Protein AF-A0AAX6GD59-F1 (afdb_monomer_lite)

pLDDT: mean 87.31, std 16.19, range [35.91, 98.56]

Sequence (175 aa):
MISRHYGTLNFTFAEMRNFEQSEETKNAPEQLVQQVFSDAWREKIEVGYESALDRYDKKAYNQILRIARPNGVNREGVPKLRISTLTYLRLSDDLLETNNFNLFKIFVKKMHADLAYCPDPSKYFKPIIPLPLSKSDDMLMMTDETLAGTALIPYYVAKAMTPFPFDAETDMPVD

InterPro domains:
  IPR001371 Glycoside hydrolase, family 14B, plant [PR00842] (40-49)
  IPR001371 Glycoside hydrolase, family 14B, plant [PR00842] (54-63)
  IPR001371 Glycoside hydrolase, family 14B, plant [PR00842] (69-85)
  IPR001371 Glycoside hydrolase, family 14B, plant [PR00842] (87-101)
  IPR001371 Glycoside hydrolase, family 14B, plant [PR00842] (102-116)
  IPR001554 Glycoside hydrolase, family 14 [PF01373] (6-112)
  IPR001554 Glycoside hydrolase, family 14 [PTHR31352] (1-114)
  IPR017853 Glycoside hydrolase superfamily [SSF51445] (1-128)

Structure (mmCIF, N/CA/C/O backbone):
data_AF-A0AAX6GD59-F1
#
_entry.id   AF-A0AAX6GD59-F1
#
loop_
_atom_site.group_PDB
_atom_site.id
_atom_site.type_symbol
_atom_site.label_atom_id
_atom_site.label_alt_id
_atom_site.label_comp_id
_atom_site.label_asym_id
_atom_site.label_entity_id
_atom_site.label_seq_id
_atom_site.pdbx_PDB_ins_code
_atom_site.Cartn_x
_atom_site.Cartn_y
_atom_site.Cartn_z
_atom_site.occupancy
_atom_site.B_iso_or_equiv
_atom_site.auth_seq_id
_atom_site.auth_comp_id
_atom_site.auth_asym_id
_atom_site.auth_atom_id
_atom_site.pdbx_PDB_model_num
ATOM 1 N N . MET A 1 1 ? 21.392 1.589 -5.022 1.00 84.56 1 MET A N 1
ATOM 2 C CA . MET A 1 1 ? 21.519 0.772 -3.786 1.00 84.56 1 MET A CA 1
ATOM 3 C C . MET A 1 1 ? 20.569 -0.429 -3.788 1.00 84.56 1 MET A C 1
ATOM 5 O O . MET A 1 1 ? 21.068 -1.538 -3.859 1.00 84.56 1 MET A O 1
ATOM 9 N N . ILE A 1 2 ? 19.240 -0.259 -3.768 1.00 90.19 2 ILE A N 1
ATOM 10 C CA . ILE A 1 2 ? 18.283 -1.390 -3.683 1.00 90.19 2 ILE A CA 1
ATOM 11 C C . ILE A 1 2 ? 18.192 -2.188 -4.998 1.00 90.19 2 ILE A C 1
ATOM 13 O O . ILE A 1 2 ? 18.218 -3.418 -4.989 1.00 90.19 2 ILE A O 1
ATOM 17 N N . SER A 1 3 ? 18.150 -1.492 -6.140 1.00 88.62 3 SER A N 1
ATOM 18 C CA . SER A 1 3 ? 17.960 -2.085 -7.475 1.00 88.62 3 SER A CA 1
ATOM 19 C C . SER A 1 3 ? 19.011 -3.140 -7.846 1.00 88.62 3 SER A C 1
ATOM 21 O O . SER A 1 3 ? 18.669 -4.170 -8.426 1.00 88.62 3 SER A O 1
ATOM 23 N N . ARG A 1 4 ? 20.283 -2.942 -7.468 1.00 88.12 4 ARG A N 1
ATOM 24 C CA . ARG A 1 4 ? 21.372 -3.903 -7.747 1.00 88.12 4 ARG A CA 1
ATOM 25 C C . ARG A 1 4 ? 21.185 -5.251 -7.049 1.00 88.12 4 ARG A C 1
ATOM 27 O O . ARG A 1 4 ? 21.725 -6.253 -7.507 1.00 88.12 4 ARG A O 1
ATOM 34 N N . HIS A 1 5 ? 20.426 -5.262 -5.956 1.00 92.81 5 HIS A N 1
ATOM 35 C CA . HIS A 1 5 ? 20.123 -6.446 -5.160 1.00 92.81 5 HIS A CA 1
ATOM 36 C C . HIS A 1 5 ? 18.756 -7.050 -5.501 1.00 92.81 5 HIS A C 1
ATOM 38 O O . HIS A 1 5 ? 18.332 -7.980 -4.825 1.00 92.81 5 HIS A O 1
ATOM 44 N N . TYR A 1 6 ? 18.057 -6.527 -6.520 1.00 91.44 6 TYR A N 1
ATOM 45 C CA . TYR A 1 6 ? 16.685 -6.931 -6.860 1.00 91.44 6 TYR A CA 1
ATOM 46 C C . TYR A 1 6 ? 15.724 -6.805 -5.665 1.00 91.44 6 TYR A C 1
ATOM 48 O O . TYR A 1 6 ? 14.744 -7.539 -5.555 1.00 91.44 6 TYR A O 1
ATOM 56 N N . GLY A 1 7 ? 16.037 -5.884 -4.747 1.00 93.31 7 GLY A N 1
ATOM 57 C CA . GLY A 1 7 ? 15.260 -5.659 -3.540 1.00 93.31 7 GLY A CA 1
ATOM 58 C C . GLY A 1 7 ? 13.959 -4.913 -3.822 1.00 93.31 7 GLY A C 1
ATOM 59 O O . GLY A 1 7 ? 13.816 -4.224 -4.831 1.00 93.31 7 GLY A O 1
ATOM 60 N N . THR A 1 8 ? 13.028 -5.032 -2.881 1.00 94.94 8 THR A N 1
ATOM 61 C CA . THR A 1 8 ? 11.803 -4.226 -2.812 1.00 94.94 8 THR A CA 1
ATOM 62 C C . THR A 1 8 ? 12.003 -3.150 -1.751 1.00 94.94 8 THR A C 1
ATOM 64 O O . THR A 1 8 ? 12.531 -3.439 -0.676 1.00 94.94 8 THR A O 1
ATOM 67 N N . LEU A 1 9 ? 11.603 -1.914 -2.038 1.00 96.56 9 LEU A N 1
ATOM 68 C CA . LEU A 1 9 ? 11.565 -0.858 -1.032 1.00 96.56 9 LEU A CA 1
ATOM 69 C C . LEU A 1 9 ? 10.270 -1.001 -0.239 1.00 96.56 9 LEU A C 1
ATOM 71 O O . LEU A 1 9 ? 9.205 -0.733 -0.782 1.00 96.56 9 LEU A O 1
ATOM 75 N N . ASN A 1 10 ? 10.354 -1.402 1.025 1.00 96.00 10 ASN A N 1
ATOM 76 C CA . ASN A 1 10 ? 9.200 -1.398 1.916 1.00 96.00 10 ASN A CA 1
ATOM 77 C C . ASN A 1 10 ? 9.171 -0.091 2.714 1.00 96.00 10 ASN A C 1
ATOM 79 O O . ASN A 1 10 ? 10.168 0.258 3.349 1.00 96.00 10 ASN A O 1
ATOM 83 N N . PHE A 1 11 ? 8.064 0.641 2.651 1.00 95.25 11 PHE A N 1
ATOM 84 C CA . PHE A 1 11 ? 7.928 1.958 3.270 1.00 95.25 11 PHE A CA 1
ATOM 85 C C . PHE A 1 11 ? 6.715 2.006 4.198 1.00 95.25 11 PHE A C 1
ATOM 87 O O . PHE A 1 11 ? 5.739 1.296 3.986 1.00 95.25 11 PHE A O 1
ATOM 94 N N . THR A 1 12 ? 6.752 2.862 5.214 1.00 89.44 12 THR A N 1
ATOM 95 C CA . THR A 1 12 ? 5.659 3.016 6.187 1.00 89.44 12 THR A CA 1
ATOM 96 C C . THR A 1 12 ? 5.140 4.460 6.220 1.00 89.44 12 THR A C 1
ATOM 98 O O . THR A 1 12 ? 5.705 5.310 5.537 1.00 89.44 12 THR A O 1
ATOM 101 N N . PHE A 1 13 ? 4.061 4.741 6.962 1.00 79.94 13 PHE A N 1
ATOM 102 C CA . PHE A 1 13 ? 3.380 6.052 7.117 1.00 79.94 13 PHE A CA 1
ATOM 103 C C . PHE A 1 13 ? 2.381 6.478 6.030 1.00 79.94 13 PHE A C 1
ATOM 105 O O . PHE A 1 13 ? 1.853 7.590 6.081 1.00 79.94 13 PHE A O 1
ATOM 112 N N . ALA A 1 14 ? 2.091 5.636 5.041 1.00 69.06 14 ALA A N 1
ATOM 113 C CA . ALA A 1 14 ? 1.293 6.061 3.893 1.00 69.06 14 ALA A CA 1
ATOM 114 C C . ALA A 1 14 ? -0.205 6.289 4.183 1.00 69.06 14 ALA A C 1
ATOM 116 O O . ALA A 1 14 ? -0.874 6.981 3.425 1.00 69.06 14 ALA A O 1
ATOM 117 N N . GLU A 1 15 ? -0.751 5.791 5.289 1.00 78.38 15 GLU A N 1
ATOM 118 C CA . GLU A 1 15 ? -2.147 6.042 5.666 1.00 78.38 15 GLU A CA 1
ATOM 119 C C . GLU A 1 15 ? -2.380 7.443 6.249 1.00 78.38 15 GLU A C 1
ATOM 121 O O . GLU A 1 15 ? -3.528 7.878 6.341 1.00 78.38 15 GLU A O 1
ATOM 126 N N . MET A 1 16 ? -1.312 8.149 6.637 1.00 84.06 16 MET A N 1
ATOM 127 C CA . MET A 1 16 ? -1.393 9.478 7.239 1.00 84.06 16 MET A CA 1
ATOM 128 C C . MET A 1 16 ? -1.780 10.537 6.206 1.00 84.06 16 MET A C 1
ATOM 130 O O . MET A 1 16 ? -1.312 10.527 5.063 1.00 84.06 16 MET A O 1
ATOM 134 N N . ARG A 1 17 ? -2.595 11.506 6.627 1.00 87.00 17 ARG A N 1
ATOM 135 C CA . ARG A 1 17 ? -2.916 12.687 5.816 1.00 87.00 17 ARG A CA 1
ATOM 136 C C . ARG A 1 17 ? -2.344 13.950 6.428 1.00 87.00 17 ARG A C 1
ATOM 138 O O . ARG A 1 17 ? -2.270 14.078 7.648 1.00 87.00 17 ARG A O 1
ATOM 145 N N . ASN A 1 18 ? -1.994 14.915 5.581 1.00 88.69 18 ASN A N 1
ATOM 146 C CA . ASN A 1 18 ? -1.395 16.167 6.039 1.00 88.69 18 ASN A CA 1
ATOM 147 C C . ASN A 1 18 ? -2.307 16.918 7.016 1.00 88.69 18 ASN A C 1
ATOM 149 O O . ASN A 1 18 ? -1.836 17.432 8.022 1.00 88.69 18 ASN A O 1
ATOM 153 N N . PHE A 1 19 ? -3.620 16.932 6.758 1.00 87.19 19 PHE A N 1
ATOM 154 C CA . PHE A 1 19 ? -4.583 17.632 7.615 1.00 87.19 19 PHE A CA 1
ATOM 155 C C . PHE A 1 19 ? -4.782 16.975 8.992 1.00 87.19 19 PHE A C 1
ATOM 157 O O . PHE A 1 19 ? -5.383 17.585 9.870 1.00 87.19 19 PHE A O 1
ATOM 164 N N . GLU A 1 20 ? -4.327 15.731 9.184 1.00 87.12 20 GLU A N 1
ATOM 165 C CA . GLU A 1 20 ? -4.355 15.057 10.489 1.00 87.12 20 GLU A CA 1
ATOM 166 C C . GLU A 1 20 ? -3.165 15.484 11.371 1.00 87.12 20 GLU A C 1
ATOM 168 O O . GLU A 1 20 ? -3.112 15.126 12.546 1.00 87.12 20 GLU A O 1
ATOM 173 N N . GLN A 1 21 ? -2.205 16.237 10.821 1.00 87.06 21 GLN A N 1
ATOM 174 C CA . GLN A 1 21 ? -0.988 16.668 11.506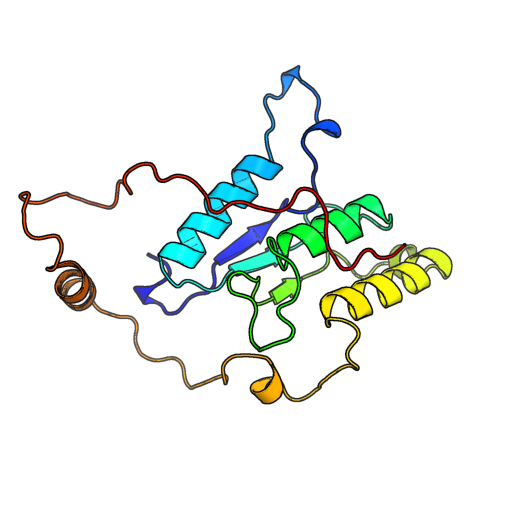 1.00 87.06 21 GLN A CA 1
ATOM 175 C C . GLN A 1 21 ? -1.106 18.118 11.990 1.00 87.06 21 GLN A C 1
ATOM 177 O O . GLN A 1 21 ? -1.705 18.963 11.328 1.00 87.06 21 GLN A O 1
ATOM 182 N N . SER A 1 22 ? -0.484 18.431 13.130 1.00 88.75 22 SER A N 1
ATOM 183 C CA . SER A 1 22 ? -0.391 19.818 13.610 1.00 88.75 22 SER A CA 1
ATOM 184 C C . SER A 1 22 ? 0.507 20.657 12.691 1.00 88.75 22 SER A C 1
ATOM 186 O O . SER A 1 22 ? 1.622 20.241 12.369 1.00 88.75 22 SER A O 1
ATOM 188 N N . GLU A 1 23 ? 0.074 21.868 12.326 1.00 85.69 23 GLU A N 1
ATOM 189 C CA . GLU A 1 23 ? 0.830 22.796 11.463 1.00 85.69 23 GLU A CA 1
ATOM 190 C C . GLU A 1 23 ? 2.225 23.157 12.011 1.00 85.69 23 GLU A C 1
ATOM 192 O O . GLU A 1 23 ? 3.147 23.480 11.249 1.00 85.69 23 GLU A O 1
ATOM 197 N N . GLU A 1 24 ? 2.399 23.083 13.332 1.00 91.94 24 GLU A N 1
ATOM 198 C CA . GLU A 1 24 ? 3.660 23.363 14.025 1.00 91.94 24 GLU A CA 1
ATOM 199 C C . GLU A 1 24 ? 4.729 22.303 13.737 1.00 91.94 24 GLU A C 1
ATOM 201 O O . GLU A 1 24 ? 5.920 22.606 13.738 1.00 91.94 24 GLU A O 1
ATOM 206 N N . THR A 1 25 ? 4.312 21.070 13.432 1.00 88.75 25 THR A N 1
ATOM 207 C CA . THR A 1 25 ? 5.223 19.932 13.226 1.00 88.75 25 THR A CA 1
ATOM 208 C C . THR A 1 25 ? 5.909 19.940 11.863 1.00 88.75 25 THR A C 1
ATOM 210 O O . THR A 1 25 ? 6.882 19.218 11.670 1.00 88.75 25 THR A O 1
ATOM 213 N N . LYS A 1 26 ? 5.420 20.752 10.911 1.00 90.38 26 LYS A N 1
ATOM 214 C CA . LYS A 1 26 ? 5.879 20.760 9.507 1.00 90.38 26 LYS A CA 1
ATOM 215 C C . LYS A 1 26 ? 5.846 19.368 8.853 1.00 90.38 26 LYS A C 1
ATOM 217 O O . LYS A 1 26 ? 6.622 19.092 7.940 1.00 90.38 26 LYS A O 1
ATOM 222 N N . ASN A 1 27 ? 4.918 18.515 9.290 1.00 89.94 27 ASN A N 1
ATOM 223 C CA . ASN A 1 27 ? 4.721 17.181 8.738 1.00 89.94 27 ASN A CA 1
ATOM 224 C C . ASN A 1 27 ? 3.988 17.239 7.390 1.00 89.94 27 ASN A C 1
ATOM 226 O O . ASN A 1 27 ? 2.918 17.834 7.273 1.00 89.94 27 ASN A O 1
ATOM 230 N N . ALA A 1 28 ? 4.557 16.567 6.391 1.00 92.00 28 ALA A N 1
ATOM 231 C CA . ALA A 1 28 ? 4.008 16.450 5.040 1.00 92.00 28 ALA A CA 1
ATOM 232 C C . ALA A 1 28 ? 4.045 14.980 4.558 1.00 92.00 28 ALA A C 1
ATOM 234 O O . ALA A 1 28 ? 4.738 14.670 3.580 1.00 92.00 28 ALA A O 1
ATOM 235 N N . PRO A 1 29 ? 3.384 14.039 5.270 1.00 91.31 29 PRO A N 1
ATOM 236 C CA . PRO A 1 29 ? 3.442 12.610 4.953 1.00 91.31 29 PRO A CA 1
ATOM 237 C C . PRO A 1 29 ? 3.021 12.294 3.514 1.00 91.31 29 PRO A C 1
ATOM 239 O O . PRO A 1 29 ? 3.640 11.446 2.875 1.00 91.31 29 PRO A O 1
ATOM 242 N N . GLU A 1 30 ? 2.025 12.993 2.963 1.00 92.56 30 GLU A N 1
ATOM 243 C CA . GLU A 1 30 ? 1.527 12.691 1.615 1.00 92.56 30 GLU A CA 1
ATOM 244 C C . GLU A 1 30 ? 2.568 13.015 0.536 1.00 92.56 30 GLU A C 1
ATOM 246 O O . GLU A 1 30 ? 2.769 12.229 -0.388 1.00 92.56 30 GLU A O 1
ATOM 251 N N . GLN A 1 31 ? 3.280 14.136 0.678 1.00 93.94 31 GLN A N 1
ATOM 252 C CA . GLN A 1 31 ? 4.358 14.539 -0.226 1.00 93.94 31 GLN A CA 1
ATOM 253 C C . GLN A 1 31 ? 5.574 13.626 -0.070 1.00 93.94 31 GLN A C 1
ATOM 255 O O . GLN A 1 31 ? 6.196 13.268 -1.069 1.00 93.94 31 GLN A O 1
ATOM 260 N N . LEU A 1 32 ? 5.891 13.215 1.164 1.00 94.25 32 LEU A N 1
ATOM 261 C CA . LEU A 1 32 ? 6.983 12.281 1.427 1.00 94.25 32 LEU A CA 1
ATOM 262 C C . LEU A 1 32 ? 6.732 10.935 0.737 1.00 94.25 32 LEU A C 1
ATOM 264 O O . LEU A 1 32 ? 7.595 10.445 0.010 1.00 94.25 32 LEU A O 1
ATOM 268 N N . VAL A 1 33 ? 5.538 10.364 0.909 1.00 95.00 33 VAL A N 1
ATOM 269 C CA . VAL A 1 33 ? 5.135 9.114 0.247 1.00 95.00 33 VAL A CA 1
ATOM 270 C C . VAL A 1 33 ? 5.193 9.269 -1.269 1.00 95.00 33 VAL A C 1
ATOM 272 O O . VAL A 1 33 ? 5.785 8.431 -1.950 1.00 95.00 33 VAL A O 1
ATOM 275 N N . GLN A 1 34 ? 4.626 10.356 -1.801 1.00 95.50 34 GLN A N 1
ATOM 276 C CA . GLN A 1 34 ? 4.614 10.618 -3.237 1.00 95.50 34 GLN A CA 1
ATOM 277 C C . GLN A 1 34 ? 6.035 10.671 -3.809 1.00 95.50 34 GLN A C 1
ATOM 279 O O . GLN A 1 34 ? 6.296 10.076 -4.856 1.00 95.50 34 GLN A O 1
ATOM 284 N N . GLN A 1 35 ? 6.962 11.342 -3.123 1.00 95.25 35 GLN A N 1
ATOM 285 C CA . GLN A 1 35 ? 8.358 11.435 -3.535 1.00 95.25 35 GLN A CA 1
ATOM 286 C C . GLN A 1 35 ? 9.048 10.066 -3.500 1.00 95.25 35 GLN A C 1
ATOM 288 O O . GLN A 1 35 ? 9.566 9.619 -4.523 1.00 95.25 35 GLN A O 1
ATOM 293 N N . VAL A 1 36 ? 8.997 9.372 -2.358 1.00 94.75 36 VAL A N 1
ATOM 294 C CA . VAL A 1 36 ? 9.674 8.080 -2.164 1.00 94.75 36 VAL A CA 1
ATOM 295 C C . VAL A 1 36 ? 9.197 7.043 -3.182 1.00 94.75 36 VAL A C 1
ATOM 297 O O . VAL A 1 36 ? 10.010 6.352 -3.796 1.00 94.75 36 VAL A O 1
ATOM 300 N N . PHE A 1 37 ? 7.884 6.954 -3.406 1.00 96.06 37 PHE A N 1
ATOM 301 C CA . PHE A 1 37 ? 7.311 5.973 -4.329 1.00 96.06 37 PHE A CA 1
ATOM 302 C C . PHE A 1 37 ? 7.671 6.316 -5.772 1.00 96.06 37 PHE A C 1
ATOM 304 O O . PHE A 1 37 ? 8.020 5.432 -6.556 1.00 96.06 37 PHE A O 1
ATOM 311 N N . SER A 1 38 ? 7.646 7.606 -6.116 1.00 95.62 38 SER A N 1
ATOM 312 C CA . SER A 1 38 ? 8.012 8.060 -7.454 1.00 95.62 38 SER A CA 1
ATOM 313 C C . SER A 1 38 ? 9.463 7.763 -7.793 1.00 95.62 38 SER A C 1
ATOM 315 O O . SER A 1 38 ? 9.745 7.312 -8.903 1.00 95.62 38 SER A O 1
ATOM 317 N N . ASP A 1 39 ? 10.372 7.981 -6.847 1.00 93.38 39 ASP A N 1
ATOM 318 C CA . ASP A 1 39 ? 11.791 7.709 -7.043 1.00 93.38 39 ASP A CA 1
ATOM 319 C C . ASP A 1 39 ? 12.046 6.201 -7.162 1.00 93.38 39 ASP A C 1
ATOM 321 O O . ASP A 1 39 ? 12.726 5.768 -8.091 1.00 93.38 39 ASP A O 1
ATOM 325 N N . ALA A 1 40 ? 11.414 5.381 -6.316 1.00 94.06 40 ALA A N 1
ATOM 326 C CA . ALA A 1 40 ? 11.518 3.926 -6.408 1.00 94.06 40 ALA A CA 1
ATOM 327 C C . ALA A 1 40 ? 11.008 3.379 -7.753 1.00 94.06 40 ALA A C 1
ATOM 329 O O . ALA A 1 40 ? 11.715 2.619 -8.418 1.00 94.06 40 ALA A O 1
ATOM 330 N N . TRP A 1 41 ? 9.822 3.801 -8.206 1.00 94.69 41 TRP A N 1
ATOM 331 C CA . TRP A 1 41 ? 9.283 3.369 -9.499 1.00 94.69 41 TRP A CA 1
ATOM 332 C C . TRP A 1 41 ? 10.133 3.845 -10.679 1.00 94.69 41 TRP A C 1
ATOM 334 O O . TRP A 1 41 ? 10.281 3.112 -11.659 1.00 94.69 41 TRP A O 1
ATOM 344 N N . ARG A 1 42 ? 10.731 5.040 -10.592 1.00 91.94 42 ARG A N 1
ATOM 345 C CA . ARG A 1 42 ? 11.646 5.556 -11.621 1.00 91.94 42 ARG A CA 1
ATOM 346 C C . ARG A 1 42 ? 12.913 4.709 -11.732 1.00 91.94 42 ARG A C 1
ATOM 348 O O . ARG A 1 42 ? 13.336 4.394 -12.840 1.00 91.94 42 ARG A O 1
ATOM 355 N N . GLU A 1 43 ? 13.428 4.255 -10.596 1.00 89.62 43 GLU A N 1
ATOM 356 C CA . GLU A 1 43 ? 14.543 3.308 -10.485 1.00 89.62 43 GLU A CA 1
ATOM 357 C C . GLU A 1 43 ? 14.142 1.846 -10.765 1.00 89.62 43 GLU A C 1
ATOM 359 O O . GLU A 1 43 ? 14.952 0.927 -10.614 1.00 89.62 43 GLU A O 1
ATOM 364 N N . LYS A 1 44 ? 12.891 1.604 -11.187 1.00 90.50 44 LYS A N 1
ATOM 365 C CA . LYS A 1 44 ? 12.326 0.271 -11.466 1.00 90.50 44 LYS A CA 1
ATOM 366 C C . LYS A 1 44 ? 12.402 -0.677 -10.262 1.00 90.50 44 LYS A C 1
ATOM 368 O O . LYS A 1 44 ? 12.524 -1.892 -10.431 1.00 90.50 44 LYS A O 1
ATOM 373 N N . ILE A 1 45 ? 12.332 -0.122 -9.055 1.00 93.56 45 ILE A N 1
ATOM 374 C CA . ILE A 1 45 ? 12.260 -0.854 -7.793 1.00 93.56 45 ILE A CA 1
ATOM 375 C C . ILE A 1 45 ? 10.784 -1.064 -7.444 1.00 93.56 45 ILE A C 1
ATOM 377 O O . ILE A 1 45 ? 9.970 -0.145 -7.536 1.00 93.56 45 ILE A O 1
ATOM 381 N N . GLU A 1 46 ? 10.437 -2.286 -7.045 1.00 94.75 46 GLU A N 1
ATOM 382 C CA . GLU A 1 46 ? 9.111 -2.574 -6.500 1.00 94.75 46 GLU A CA 1
ATOM 383 C C . GLU A 1 46 ? 8.941 -1.875 -5.149 1.00 94.75 46 GLU A C 1
ATOM 385 O O . GLU A 1 46 ? 9.870 -1.829 -4.338 1.00 94.75 46 GLU A O 1
ATOM 390 N N . VAL A 1 47 ? 7.741 -1.360 -4.894 1.00 96.00 47 VAL A N 1
ATOM 391 C CA . VAL A 1 47 ? 7.403 -0.694 -3.633 1.00 96.00 47 VAL A CA 1
ATOM 392 C C . VAL A 1 47 ? 6.461 -1.589 -2.842 1.00 96.00 47 VAL A C 1
ATOM 394 O O . VAL A 1 47 ? 5.419 -1.993 -3.355 1.00 96.00 47 VAL A O 1
ATOM 397 N N . GLY A 1 48 ? 6.839 -1.927 -1.618 1.00 95.38 48 GLY A N 1
ATOM 398 C CA . GLY A 1 48 ? 5.959 -2.466 -0.590 1.00 95.38 48 GLY A CA 1
ATOM 399 C C . GLY A 1 48 ? 5.544 -1.356 0.370 1.00 95.38 48 GLY A C 1
ATOM 400 O O . GLY A 1 48 ? 6.239 -0.344 0.499 1.00 95.38 48 GLY A O 1
ATOM 401 N N . TYR A 1 49 ? 4.405 -1.533 1.024 1.00 94.06 49 TYR A N 1
ATOM 402 C CA . TYR A 1 49 ? 3.903 -0.575 1.999 1.00 94.06 49 TYR A CA 1
ATOM 403 C C . TYR A 1 49 ? 3.419 -1.269 3.275 1.00 94.06 49 TYR A C 1
ATOM 405 O O . TYR A 1 49 ? 2.780 -2.316 3.203 1.00 94.06 49 TYR A O 1
ATOM 413 N N . GLU A 1 50 ? 3.671 -0.659 4.432 1.00 92.62 50 GLU A N 1
ATOM 414 C CA . GLU A 1 50 ? 3.127 -1.076 5.727 1.00 92.62 50 GLU A CA 1
ATOM 415 C C . GLU A 1 50 ? 2.416 0.076 6.437 1.00 92.62 50 GLU A C 1
ATOM 417 O O . GLU A 1 50 ? 2.974 1.173 6.538 1.00 92.62 50 GLU A O 1
ATOM 422 N N . SER A 1 51 ? 1.220 -0.158 6.988 1.00 88.62 51 SER A N 1
ATOM 423 C CA . SER A 1 51 ? 0.559 0.868 7.807 1.00 88.62 51 SER A CA 1
ATOM 424 C C . SER A 1 51 ? 1.341 1.153 9.093 1.00 88.62 51 SER A C 1
ATOM 426 O O . SER A 1 51 ? 1.883 0.235 9.707 1.00 88.62 51 SER A O 1
ATOM 428 N N . ALA A 1 52 ? 1.434 2.427 9.487 1.00 84.81 52 ALA A N 1
ATOM 429 C CA . ALA A 1 52 ? 2.183 2.850 10.675 1.00 84.81 52 ALA A CA 1
ATOM 430 C C . ALA A 1 52 ? 1.328 2.861 11.951 1.00 84.81 52 ALA A C 1
ATOM 432 O O . ALA A 1 52 ? 1.860 2.654 13.042 1.00 84.81 52 ALA A O 1
ATOM 433 N N . LEU A 1 53 ? 0.022 3.102 11.825 1.00 86.12 53 LEU A N 1
ATOM 434 C CA . LEU A 1 53 ? -0.932 3.160 12.933 1.00 86.12 53 LEU A CA 1
ATOM 435 C C . LEU A 1 53 ? -2.084 2.166 12.746 1.00 86.12 53 LEU A C 1
ATOM 437 O O . LEU A 1 53 ? -2.538 1.922 11.626 1.00 86.12 53 LEU A O 1
ATOM 441 N N . ASP A 1 54 ? -2.609 1.659 13.864 1.00 88.81 54 ASP A N 1
ATOM 442 C CA . ASP A 1 54 ? -3.838 0.864 13.886 1.00 88.81 54 ASP A CA 1
ATOM 443 C C . ASP A 1 54 ? -5.037 1.766 13.533 1.00 88.81 54 ASP A C 1
ATOM 445 O O . ASP A 1 54 ? -5.429 2.648 14.303 1.00 88.81 54 ASP A O 1
ATOM 449 N N . ARG A 1 55 ? -5.605 1.586 12.334 1.00 93.25 55 ARG A N 1
ATOM 450 C CA . ARG A 1 55 ? -6.681 2.435 11.792 1.00 93.25 55 ARG A CA 1
ATOM 451 C C . ARG A 1 55 ? -7.791 1.598 11.165 1.00 93.25 55 ARG A C 1
ATOM 453 O O . ARG A 1 55 ? -7.589 0.977 10.130 1.00 93.25 55 ARG A O 1
ATOM 460 N N . TYR A 1 56 ? -8.990 1.659 11.739 1.00 95.62 56 TYR A N 1
ATOM 461 C CA . TYR A 1 56 ? -10.144 0.854 11.306 1.00 95.62 56 TYR A CA 1
ATOM 462 C C . TYR A 1 56 ? -11.232 1.674 10.594 1.00 95.62 56 TYR A C 1
ATOM 464 O O . TYR A 1 56 ? -12.384 1.257 10.511 1.00 95.62 56 TYR A O 1
ATOM 472 N N . ASP A 1 57 ? -10.895 2.869 10.105 1.00 95.25 57 ASP A N 1
ATOM 473 C CA . ASP A 1 57 ? -11.847 3.813 9.520 1.00 95.25 57 ASP A CA 1
ATOM 474 C C . ASP A 1 57 ? -11.735 3.931 7.990 1.00 95.25 57 ASP A C 1
ATOM 476 O O . ASP A 1 57 ? -10.677 3.732 7.387 1.00 95.25 57 ASP A O 1
ATOM 480 N N . LYS A 1 58 ? -12.844 4.327 7.347 1.00 96.56 58 LYS A N 1
ATOM 481 C CA . LYS A 1 58 ? -12.930 4.484 5.884 1.00 96.56 58 LYS A CA 1
ATOM 482 C C . LYS A 1 58 ? -11.874 5.440 5.321 1.00 96.56 58 LYS A C 1
ATOM 484 O O . LYS A 1 58 ? -11.367 5.210 4.226 1.00 96.56 58 LYS A O 1
ATOM 489 N N . LYS A 1 59 ? -11.521 6.511 6.046 1.00 94.50 59 LYS A N 1
ATOM 490 C CA . LYS A 1 59 ? -10.588 7.531 5.538 1.00 94.50 59 LYS A CA 1
ATOM 491 C C . LYS A 1 59 ? -9.176 6.973 5.411 1.00 94.50 59 LYS A C 1
ATOM 493 O O . LYS A 1 59 ? -8.525 7.265 4.404 1.00 94.50 59 LYS A O 1
ATOM 498 N N . ALA A 1 60 ? -8.735 6.177 6.386 1.00 93.81 60 ALA A N 1
ATOM 499 C CA . ALA A 1 60 ? -7.459 5.472 6.333 1.00 93.81 60 ALA A CA 1
ATOM 500 C C . ALA A 1 60 ? -7.441 4.448 5.190 1.00 93.81 60 ALA A C 1
ATOM 502 O O . ALA A 1 60 ? -6.553 4.498 4.341 1.00 93.81 60 ALA A O 1
ATOM 503 N N . TYR A 1 61 ? -8.466 3.596 5.082 1.00 96.88 61 TYR A N 1
ATOM 504 C CA . TYR A 1 61 ? -8.550 2.617 3.992 1.00 96.88 61 TYR A CA 1
ATOM 505 C C . TYR A 1 61 ? -8.552 3.267 2.604 1.00 96.88 61 TYR A C 1
ATOM 507 O O . TYR A 1 61 ? -7.791 2.847 1.733 1.00 96.88 61 TYR A O 1
ATOM 515 N N . ASN A 1 62 ? -9.330 4.334 2.403 1.00 97.19 62 ASN A N 1
ATOM 516 C CA . ASN A 1 62 ? -9.364 5.064 1.134 1.00 97.19 62 ASN A CA 1
ATOM 517 C C . ASN A 1 62 ? -8.025 5.752 0.820 1.00 97.19 62 ASN A C 1
ATOM 519 O O . ASN A 1 62 ? -7.646 5.831 -0.347 1.00 97.19 62 ASN A O 1
ATOM 523 N N . GLN A 1 63 ? -7.277 6.205 1.835 1.00 95.25 63 GLN A N 1
ATOM 524 C CA . GLN A 1 63 ? -5.929 6.751 1.637 1.00 95.25 63 GLN A CA 1
ATOM 525 C C . GLN A 1 63 ? -4.944 5.662 1.198 1.00 95.25 63 GLN A C 1
ATOM 527 O O . GLN A 1 63 ? -4.198 5.860 0.240 1.00 95.25 63 GLN A O 1
ATOM 532 N N . ILE A 1 64 ? -4.984 4.494 1.845 1.00 95.94 64 ILE A N 1
ATOM 533 C CA . ILE A 1 64 ? -4.152 3.349 1.465 1.00 95.94 64 ILE A CA 1
ATOM 534 C C . ILE A 1 64 ? -4.468 2.916 0.031 1.00 95.94 64 ILE A C 1
ATOM 536 O O . ILE A 1 64 ? -3.553 2.714 -0.761 1.00 95.94 64 ILE A O 1
ATOM 540 N N . LEU A 1 65 ? -5.749 2.822 -0.337 1.00 97.31 65 LEU A N 1
ATOM 541 C CA . LEU A 1 65 ? -6.181 2.460 -1.691 1.00 97.31 65 LEU A CA 1
ATOM 542 C C . LEU A 1 65 ? -5.713 3.470 -2.743 1.00 97.31 65 LEU A C 1
ATOM 544 O O . LEU A 1 65 ? -5.252 3.065 -3.813 1.00 97.31 65 LEU A O 1
ATOM 548 N N . ARG A 1 66 ? -5.777 4.768 -2.416 1.00 96.56 66 ARG A N 1
ATOM 549 C CA . ARG A 1 66 ? -5.267 5.853 -3.262 1.00 96.56 66 ARG A CA 1
ATOM 550 C C . ARG A 1 66 ? -3.776 5.678 -3.513 1.00 96.56 66 ARG A C 1
ATOM 552 O O . ARG A 1 66 ? -3.339 5.739 -4.647 1.00 96.56 66 ARG A O 1
ATOM 559 N N . ILE A 1 67 ? -2.990 5.397 -2.481 1.00 95.12 67 ILE A N 1
ATOM 560 C CA . ILE A 1 67 ? -1.535 5.246 -2.616 1.00 95.12 67 ILE A CA 1
ATOM 561 C C . ILE A 1 67 ? -1.146 3.910 -3.261 1.00 95.12 67 ILE A 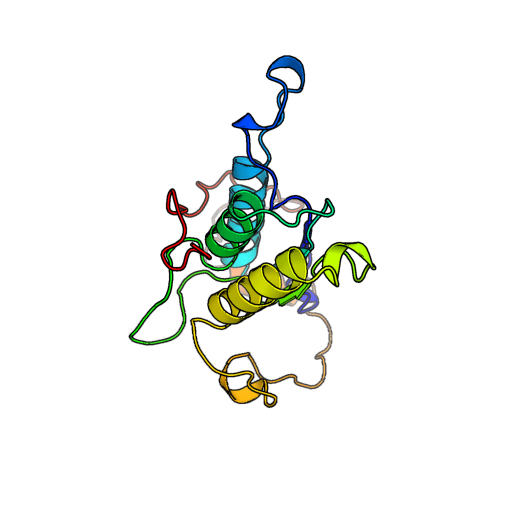C 1
ATOM 563 O O . ILE A 1 67 ? -0.170 3.842 -4.008 1.00 95.12 67 ILE A O 1
ATOM 567 N N . ALA A 1 68 ? -1.922 2.851 -3.026 1.00 96.06 68 ALA A N 1
ATOM 568 C CA . ALA A 1 68 ? -1.689 1.537 -3.612 1.00 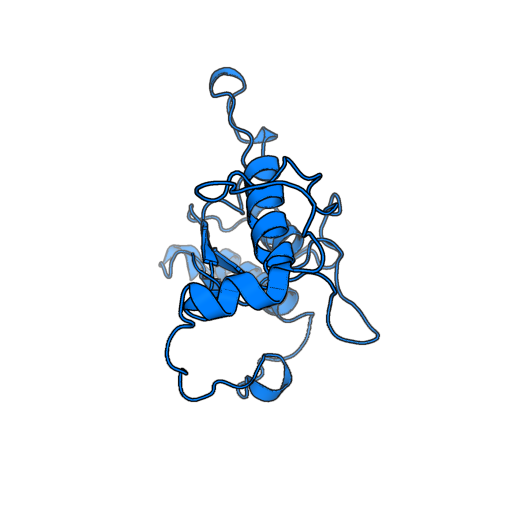96.06 68 ALA A CA 1
ATOM 569 C C . ALA A 1 68 ? -1.765 1.561 -5.143 1.00 96.06 68 ALA A C 1
ATOM 571 O O . ALA A 1 68 ? -1.041 0.812 -5.806 1.00 96.06 68 ALA A O 1
ATOM 572 N N . ARG A 1 69 ? -2.632 2.419 -5.694 1.00 97.00 69 ARG A N 1
ATOM 573 C CA . ARG A 1 69 ? -2.786 2.699 -7.126 1.00 97.00 69 ARG A CA 1
ATOM 574 C C . ARG A 1 69 ? -3.053 4.199 -7.313 1.00 97.00 69 ARG A C 1
ATOM 576 O O . ARG A 1 69 ? -4.215 4.594 -7.411 1.00 97.00 69 ARG A O 1
ATOM 583 N N . PRO A 1 70 ? -2.003 5.034 -7.395 1.00 97.06 70 PRO A N 1
ATOM 584 C CA . PRO A 1 70 ? -2.140 6.494 -7.396 1.00 97.06 70 PRO A CA 1
ATOM 585 C C . PRO A 1 70 ? -2.884 7.067 -8.597 1.00 97.06 70 PRO A C 1
ATOM 587 O O . PRO A 1 70 ? -3.272 8.225 -8.542 1.00 97.06 70 PRO A O 1
ATOM 590 N N . ASN A 1 71 ? -3.076 6.282 -9.661 1.00 97.44 71 ASN A N 1
ATOM 591 C CA . ASN A 1 71 ? -3.856 6.667 -10.840 1.00 97.44 71 ASN A CA 1
ATOM 592 C C . ASN A 1 71 ? -4.961 5.642 -11.156 1.00 97.44 71 ASN A C 1
ATOM 594 O O . ASN A 1 71 ? -5.280 5.400 -12.320 1.00 97.44 71 ASN A O 1
ATOM 598 N N . GLY A 1 72 ? -5.468 4.971 -10.117 1.00 96.94 72 GLY A N 1
ATOM 599 C CA . GLY A 1 72 ? -6.581 4.032 -10.207 1.00 96.94 72 GLY A CA 1
ATOM 600 C C . GLY A 1 72 ? -6.280 2.702 -10.903 1.00 96.94 72 GLY A C 1
ATOM 601 O O . GLY A 1 72 ? -5.130 2.311 -11.144 1.00 96.94 72 GLY A O 1
ATOM 602 N N . VAL A 1 73 ? -7.344 1.950 -11.179 1.00 96.25 73 VAL A N 1
ATOM 603 C CA . VAL A 1 73 ? -7.293 0.692 -11.922 1.00 96.25 73 VAL A CA 1
ATOM 604 C C . VAL A 1 73 ? -7.165 0.944 -13.418 1.00 96.25 73 VAL A C 1
ATOM 606 O O . VAL A 1 73 ? -7.810 1.817 -13.993 1.00 96.25 73 VAL A O 1
ATOM 609 N N . ASN A 1 74 ? -6.379 0.102 -14.081 1.00 94.44 74 ASN A N 1
ATOM 610 C CA . ASN A 1 74 ? -6.350 0.046 -15.533 1.00 94.44 74 ASN A CA 1
ATOM 611 C C . ASN A 1 74 ? -7.237 -1.117 -15.999 1.00 94.44 74 ASN A C 1
ATOM 613 O O . ASN A 1 74 ? -6.961 -2.270 -15.684 1.00 94.44 74 ASN A O 1
ATOM 617 N N . ARG A 1 75 ? -8.312 -0.828 -16.741 1.00 89.19 75 ARG A N 1
ATOM 618 C CA . ARG A 1 75 ? -9.233 -1.865 -17.250 1.00 89.19 75 ARG A CA 1
ATOM 619 C C . ARG A 1 75 ? -8.663 -2.648 -18.432 1.00 89.19 75 ARG A C 1
ATOM 621 O O . ARG A 1 75 ? -9.150 -3.732 -18.730 1.00 89.19 75 ARG A O 1
ATOM 628 N N . GLU A 1 76 ? -7.644 -2.107 -19.088 1.00 89.69 76 GLU A N 1
ATOM 629 C CA . GLU A 1 76 ? -7.022 -2.694 -20.277 1.00 89.69 76 GLU A CA 1
ATOM 630 C C . GLU A 1 76 ? -5.753 -3.492 -19.942 1.00 89.69 76 GLU A C 1
ATOM 632 O O . GLU A 1 76 ? -5.156 -4.111 -20.819 1.00 89.69 76 GLU A O 1
ATOM 637 N N . GLY A 1 77 ? -5.322 -3.504 -18.675 1.00 87.50 77 GLY A N 1
ATOM 638 C CA . GLY A 1 77 ? -4.135 -4.245 -18.265 1.00 87.50 77 GLY A CA 1
ATOM 639 C C . GLY A 1 77 ? -3.592 -3.835 -16.903 1.00 87.50 77 GLY A C 1
ATOM 640 O O . GLY A 1 77 ? -4.326 -3.493 -15.982 1.00 87.50 77 GLY A O 1
ATOM 641 N N . VAL A 1 78 ? -2.269 -3.892 -16.755 1.00 87.38 78 VAL A N 1
ATOM 642 C CA . VAL A 1 78 ? -1.614 -3.577 -15.481 1.00 87.38 78 VAL A CA 1
ATOM 643 C C . VAL A 1 78 ? -1.611 -2.054 -15.264 1.00 87.38 78 VAL A C 1
ATOM 645 O O . VAL A 1 78 ? -1.281 -1.313 -16.197 1.00 87.38 78 VAL A O 1
ATOM 648 N N . PRO A 1 79 ? -1.966 -1.553 -14.064 1.00 92.56 79 PRO A N 1
ATOM 649 C CA . PRO A 1 79 ? -1.806 -0.141 -13.726 1.00 92.56 79 PRO A CA 1
ATOM 650 C C . PRO A 1 79 ? -0.362 0.324 -13.925 1.00 92.56 79 PRO A C 1
ATOM 652 O O . PRO A 1 79 ? 0.576 -0.406 -13.602 1.00 92.56 79 PRO A O 1
ATOM 655 N N . LYS A 1 80 ? -0.183 1.551 -14.430 1.00 90.88 80 LYS A N 1
ATOM 656 C CA . LYS A 1 80 ? 1.148 2.124 -14.691 1.00 90.88 80 LYS A CA 1
ATOM 657 C C . LYS A 1 80 ? 1.983 2.237 -13.416 1.00 90.88 80 LYS A C 1
ATOM 659 O O . LYS A 1 80 ? 3.173 1.939 -13.439 1.00 90.88 80 LYS A O 1
ATOM 664 N N . LEU A 1 81 ? 1.351 2.676 -12.331 1.00 95.56 81 LEU A N 1
ATOM 665 C CA . LEU A 1 81 ? 1.944 2.815 -11.008 1.00 95.56 81 LEU A CA 1
ATOM 666 C C . LEU A 1 81 ? 1.094 2.020 -10.022 1.00 95.56 81 LEU A C 1
ATOM 668 O O . LEU A 1 81 ? -0.128 2.171 -9.985 1.00 95.56 81 LEU A O 1
ATOM 672 N N . ARG A 1 82 ? 1.743 1.157 -9.245 1.00 95.88 82 ARG A N 1
ATOM 673 C CA . ARG A 1 82 ? 1.114 0.412 -8.157 1.00 95.88 82 ARG A CA 1
ATOM 674 C C . ARG A 1 82 ? 2.154 -0.059 -7.158 1.00 95.88 82 ARG A C 1
ATOM 676 O O . ARG A 1 82 ? 3.309 -0.287 -7.523 1.00 95.88 82 ARG A O 1
ATOM 683 N N . ILE A 1 83 ? 1.722 -0.277 -5.925 1.00 95.69 83 ILE A N 1
ATOM 684 C CA . ILE A 1 83 ? 2.516 -1.055 -4.978 1.00 95.69 83 ILE A CA 1
ATOM 685 C C . ILE A 1 83 ? 2.493 -2.543 -5.358 1.00 95.69 83 ILE A C 1
ATOM 687 O O . ILE A 1 83 ? 1.578 -3.050 -6.022 1.00 95.69 83 ILE A O 1
ATOM 691 N N . SER A 1 84 ? 3.540 -3.240 -4.946 1.00 94.62 84 SER A N 1
ATOM 692 C CA . SER A 1 84 ? 3.703 -4.684 -5.087 1.00 94.62 84 SER A CA 1
ATOM 693 C C . SER A 1 84 ? 3.039 -5.443 -3.943 1.00 94.62 84 SER A C 1
ATOM 695 O O . SER A 1 84 ? 2.427 -6.485 -4.174 1.00 94.62 84 SER A O 1
ATOM 697 N N . THR A 1 85 ? 3.121 -4.898 -2.728 1.00 94.19 85 THR A N 1
ATOM 698 C CA . THR A 1 85 ? 2.633 -5.520 -1.498 1.00 94.19 85 THR A CA 1
ATOM 699 C C . THR A 1 85 ? 2.123 -4.469 -0.516 1.00 94.19 85 THR A C 1
ATOM 701 O O . THR A 1 85 ? 2.592 -3.332 -0.499 1.00 94.19 85 THR A O 1
ATOM 704 N N . LEU A 1 86 ? 1.163 -4.879 0.312 1.00 95.44 86 LEU A N 1
ATOM 705 C CA . LEU A 1 86 ? 0.705 -4.155 1.491 1.00 95.44 86 LEU A CA 1
ATOM 706 C C . LEU A 1 86 ? 0.774 -5.106 2.692 1.00 95.44 86 LEU A C 1
ATOM 708 O O . LEU A 1 86 ? 0.208 -6.199 2.631 1.00 95.44 86 LEU A O 1
ATOM 712 N N . THR A 1 87 ? 1.373 -4.653 3.788 1.00 96.06 87 THR A N 1
ATOM 713 C CA . THR A 1 87 ? 1.318 -5.298 5.102 1.00 96.06 87 THR A CA 1
ATOM 714 C C . THR A 1 87 ? 0.478 -4.432 6.037 1.00 96.06 87 THR A C 1
ATOM 716 O O . THR A 1 87 ? 0.841 -3.302 6.349 1.00 96.06 87 THR A O 1
ATOM 719 N N . TYR A 1 88 ? -0.665 -4.942 6.491 1.00 95.94 88 TYR A N 1
ATOM 720 C CA . TYR A 1 88 ? -1.527 -4.209 7.416 1.00 95.94 88 TYR A CA 1
ATOM 721 C C . TYR A 1 88 ? -1.133 -4.486 8.875 1.00 95.94 88 TYR A C 1
ATOM 723 O O . TYR A 1 88 ? -1.095 -5.639 9.313 1.00 95.94 88 TYR A O 1
ATOM 731 N N . LEU A 1 89 ? -0.855 -3.422 9.622 1.00 93.81 89 LEU A N 1
ATOM 732 C CA . LEU A 1 89 ? -0.582 -3.420 11.058 1.00 93.81 89 LEU A CA 1
ATOM 733 C C . LEU A 1 89 ? -1.894 -3.215 11.838 1.00 93.81 89 LEU A C 1
ATOM 735 O O . LEU A 1 89 ? -2.601 -2.251 11.563 1.00 93.81 89 LEU A O 1
ATOM 739 N N . ARG A 1 90 ? -2.274 -4.078 12.787 1.00 95.69 90 ARG A N 1
ATOM 740 C CA . ARG A 1 90 ? -1.858 -5.474 13.064 1.00 95.69 90 ARG A CA 1
ATOM 741 C C . ARG A 1 90 ? -3.109 -6.316 13.361 1.00 95.69 90 ARG A C 1
ATOM 743 O O . ARG A 1 90 ? -4.152 -5.788 13.724 1.00 95.69 90 ARG A O 1
ATOM 750 N N . LEU A 1 91 ? -3.009 -7.643 13.236 1.00 97.81 91 LEU A N 1
ATOM 751 C CA . LEU A 1 91 ? -4.035 -8.541 13.776 1.00 97.81 91 LEU A CA 1
ATOM 752 C C . LEU A 1 91 ? -4.239 -8.293 15.281 1.00 97.81 91 LEU A C 1
ATOM 754 O O . LEU A 1 91 ? -3.307 -8.455 16.070 1.00 97.81 91 LEU A O 1
ATOM 758 N N . SER A 1 92 ? -5.459 -7.938 15.661 1.00 97.75 92 SER A N 1
ATOM 759 C CA . SER A 1 92 ? -5.859 -7.603 17.027 1.00 97.75 92 SER A CA 1
ATOM 760 C C . SER A 1 92 ? -7.325 -7.979 17.249 1.00 97.75 92 SER A C 1
ATOM 762 O O . SER A 1 92 ? -8.066 -8.186 16.285 1.00 97.75 92 SER A O 1
ATOM 764 N N . ASP A 1 93 ? -7.755 -8.031 18.510 1.00 98.38 93 ASP A N 1
ATOM 765 C CA . ASP A 1 93 ? -9.173 -8.211 18.841 1.00 98.38 93 ASP A CA 1
ATOM 766 C C . ASP A 1 93 ? -10.020 -7.051 18.291 1.00 98.38 93 ASP A C 1
ATOM 768 O O . ASP A 1 93 ? -11.114 -7.277 17.777 1.00 98.38 93 ASP A O 1
ATOM 772 N N . ASP A 1 94 ? -9.477 -5.828 18.292 1.00 98.06 94 ASP A N 1
ATOM 773 C CA . ASP A 1 94 ? -10.131 -4.648 17.716 1.00 98.06 94 ASP A CA 1
ATOM 774 C C . ASP A 1 94 ? -10.361 -4.798 16.207 1.00 98.06 94 ASP A C 1
ATOM 776 O O . ASP A 1 94 ? -11.443 -4.475 15.717 1.00 98.06 94 ASP A O 1
ATOM 780 N N . LEU A 1 95 ? -9.384 -5.325 15.456 1.00 98.00 95 LEU A N 1
ATOM 781 C CA . LEU A 1 95 ? -9.554 -5.606 14.026 1.00 98.00 95 LEU A CA 1
ATOM 782 C C . LEU A 1 95 ? -10.652 -6.649 13.783 1.00 98.00 95 LEU A C 1
ATOM 784 O O . LEU A 1 95 ? -11.346 -6.581 12.769 1.00 98.00 95 LEU A O 1
ATOM 788 N N . LEU A 1 96 ? -10.771 -7.625 14.685 1.00 98.31 96 LEU A N 1
ATOM 789 C CA . LEU A 1 96 ? -11.722 -8.732 14.593 1.00 98.31 96 LEU A CA 1
ATOM 790 C C . LEU A 1 96 ? -13.119 -8.390 15.134 1.00 98.31 96 LEU A C 1
ATOM 792 O O . LEU A 1 96 ? -14.033 -9.206 14.990 1.00 98.31 96 LEU A O 1
ATOM 796 N N . GLU A 1 97 ? -13.320 -7.194 15.695 1.00 98.31 97 GLU A N 1
ATOM 797 C CA . GLU A 1 97 ? -14.653 -6.667 15.994 1.00 98.31 97 GLU A CA 1
ATOM 798 C C . GLU A 1 97 ? -15.508 -6.669 14.715 1.00 98.31 97 GLU A C 1
ATOM 800 O O . GLU A 1 97 ? -15.020 -6.428 13.611 1.00 98.31 97 GLU A O 1
ATOM 805 N N . THR A 1 98 ? -16.801 -6.969 14.842 1.00 98.31 98 THR A N 1
ATOM 806 C CA . THR A 1 98 ? -17.683 -7.249 13.702 1.00 98.31 98 THR A CA 1
ATOM 807 C C . THR A 1 98 ? -17.698 -6.120 12.672 1.00 98.31 98 THR A C 1
ATOM 809 O O . THR A 1 98 ? -17.594 -6.389 11.473 1.00 98.31 98 THR A O 1
ATOM 812 N N . ASN A 1 99 ? -17.823 -4.862 13.097 1.00 98.00 99 ASN A N 1
ATOM 813 C CA . ASN A 1 99 ? -17.887 -3.728 12.176 1.00 98.00 99 ASN A CA 1
ATOM 814 C C . ASN A 1 99 ? -16.523 -3.444 11.548 1.00 98.00 99 ASN A C 1
ATOM 816 O O . ASN A 1 99 ? -16.445 -3.279 10.326 1.00 98.00 99 ASN A O 1
ATOM 820 N N . ASN A 1 100 ? -15.459 -3.462 12.352 1.00 98.25 100 ASN A N 1
ATOM 821 C CA . ASN A 1 100 ? -14.091 -3.263 11.872 1.00 98.25 100 ASN A CA 1
ATOM 822 C C . ASN A 1 100 ? -13.703 -4.335 10.850 1.00 98.25 100 ASN A C 1
ATOM 824 O O . ASN A 1 100 ? -13.255 -4.015 9.748 1.00 98.25 100 ASN A O 1
ATOM 828 N N . PHE A 1 101 ? -13.969 -5.606 11.152 1.00 98.38 101 PHE A N 1
ATOM 829 C CA . PHE A 1 101 ? -13.644 -6.713 10.263 1.00 98.38 101 PHE A CA 1
ATOM 830 C C . PHE A 1 101 ? -14.506 -6.715 8.997 1.00 98.38 101 PHE A C 1
ATOM 832 O O . PHE A 1 101 ? -14.034 -7.056 7.910 1.00 98.38 101 PHE A O 1
ATOM 839 N N . ASN A 1 102 ? -15.776 -6.309 9.096 1.00 98.44 102 ASN A N 1
ATOM 840 C CA . ASN A 1 102 ? -16.628 -6.127 7.922 1.00 98.44 102 ASN A CA 1
ATOM 841 C C . ASN A 1 102 ? -16.079 -5.049 6.988 1.00 98.44 102 ASN A C 1
ATOM 843 O O . ASN A 1 102 ? -15.996 -5.289 5.782 1.00 98.44 102 ASN A O 1
ATOM 847 N N . LEU A 1 103 ? -15.647 -3.910 7.531 1.00 98.56 103 LEU A N 1
ATOM 848 C CA . LEU A 1 103 ? -15.033 -2.858 6.733 1.00 98.56 103 LEU A CA 1
ATOM 849 C C . LEU A 1 103 ? -13.672 -3.290 6.167 1.00 98.56 103 LEU A C 1
ATOM 851 O O . LEU A 1 103 ? -13.406 -3.074 4.985 1.00 98.56 103 LEU A O 1
ATOM 855 N N . PHE A 1 104 ? -12.854 -3.987 6.956 1.00 98.25 104 PHE A N 1
ATOM 856 C CA . PHE A 1 104 ? -11.576 -4.536 6.510 1.00 98.25 104 PHE A CA 1
ATOM 857 C C . PHE A 1 104 ? -11.742 -5.519 5.341 1.00 98.25 104 PHE A C 1
ATOM 859 O O . PHE A 1 104 ? -10.976 -5.477 4.381 1.00 98.25 104 PHE A O 1
ATOM 866 N N . LYS A 1 105 ? -12.783 -6.363 5.341 1.00 98.38 105 LYS A N 1
ATOM 867 C CA . LYS A 1 105 ? -13.094 -7.235 4.190 1.00 98.38 105 LYS A CA 1
ATOM 868 C C . LYS A 1 105 ? -13.401 -6.436 2.921 1.00 98.38 105 LYS A C 1
ATOM 870 O O . LYS A 1 105 ? -12.971 -6.839 1.840 1.00 98.38 105 LYS A O 1
ATOM 875 N N . ILE A 1 106 ? -14.130 -5.322 3.034 1.00 98.56 106 ILE A N 1
ATOM 876 C CA . ILE A 1 106 ? -14.391 -4.425 1.896 1.00 98.56 106 ILE A CA 1
ATOM 877 C C . ILE A 1 106 ? -13.071 -3.825 1.416 1.00 98.56 106 ILE A C 1
ATOM 879 O O . ILE A 1 106 ? -12.773 -3.892 0.227 1.00 98.56 106 ILE A O 1
ATOM 883 N N . PHE A 1 107 ? -12.244 -3.328 2.334 1.00 98.25 107 PHE A N 1
ATOM 884 C CA . PHE A 1 107 ? -10.911 -2.823 2.025 1.00 98.25 107 PHE A CA 1
ATOM 885 C C . PHE A 1 107 ? -10.047 -3.848 1.275 1.00 98.25 107 PHE A C 1
ATOM 887 O O . PHE A 1 107 ? -9.517 -3.531 0.212 1.00 98.25 107 PHE A O 1
ATOM 894 N N . VAL A 1 108 ? -9.964 -5.095 1.753 1.00 98.12 108 VAL A N 1
ATOM 895 C CA . VAL A 1 108 ? -9.225 -6.178 1.077 1.00 98.12 108 VAL A CA 1
ATOM 896 C C . VAL A 1 108 ? -9.791 -6.440 -0.321 1.00 98.12 108 VAL A C 1
ATOM 898 O O . VAL A 1 108 ? -9.034 -6.566 -1.284 1.00 98.12 108 VAL A O 1
ATOM 901 N N . LYS A 1 109 ? -11.120 -6.456 -0.469 1.00 98.38 109 LYS A N 1
ATOM 902 C CA . LYS A 1 109 ? -11.769 -6.606 -1.777 1.00 98.38 109 LYS A CA 1
ATOM 903 C C . LYS A 1 109 ? -11.392 -5.467 -2.736 1.00 98.38 109 LYS A C 1
ATOM 905 O O . LYS A 1 109 ? -11.075 -5.729 -3.894 1.00 98.38 109 LYS A O 1
ATOM 910 N N . LYS A 1 110 ? -11.352 -4.218 -2.262 1.00 98.19 110 LYS A N 1
ATOM 911 C CA . LYS A 1 110 ? -10.899 -3.062 -3.054 1.00 98.19 110 LYS A CA 1
ATOM 912 C C . LYS A 1 110 ? -9.398 -3.112 -3.343 1.00 98.19 110 LYS A C 1
ATOM 914 O O . LYS A 1 110 ? -8.973 -2.788 -4.450 1.00 98.19 110 LYS A O 1
ATOM 919 N N . MET A 1 111 ? -8.569 -3.604 -2.426 1.00 97.31 111 MET A N 1
ATOM 920 C CA . MET A 1 111 ? -7.148 -3.854 -2.696 1.00 97.31 111 MET A CA 1
ATOM 921 C C . MET A 1 111 ? -6.962 -4.858 -3.840 1.00 97.31 111 MET A C 1
ATOM 923 O O . MET A 1 111 ? -6.110 -4.632 -4.699 1.00 97.31 111 MET A O 1
ATOM 927 N N . HIS A 1 112 ? -7.820 -5.878 -3.919 1.00 96.81 112 HIS A N 1
ATOM 928 C CA . HIS A 1 112 ? -7.872 -6.862 -5.008 1.00 96.81 112 HIS A CA 1
ATOM 929 C C . HIS A 1 112 ? -8.604 -6.384 -6.274 1.00 96.81 112 HIS A C 1
ATOM 931 O O . HIS A 1 112 ? -8.871 -7.191 -7.159 1.00 96.81 112 HIS A O 1
ATOM 937 N N . ALA A 1 113 ? -8.934 -5.096 -6.386 1.00 96.25 113 ALA A N 1
ATOM 938 C CA . ALA A 1 113 ? -9.677 -4.547 -7.520 1.00 96.25 113 ALA A CA 1
ATOM 939 C C . ALA A 1 113 ? -11.020 -5.246 -7.787 1.00 96.25 113 ALA A C 1
ATOM 941 O O . ALA A 1 113 ? -11.358 -5.568 -8.922 1.00 96.25 113 ALA A O 1
ATOM 942 N N . ASP A 1 114 ? -11.771 -5.498 -6.709 1.00 96.88 114 ASP A N 1
ATOM 943 C CA . ASP A 1 114 ? -13.056 -6.206 -6.703 1.00 96.88 114 ASP A CA 1
ATOM 944 C C . ASP A 1 114 ? -12.999 -7.659 -7.221 1.00 96.88 114 ASP A C 1
ATOM 946 O O . ASP A 1 114 ? -14.038 -8.308 -7.367 1.00 96.88 114 ASP A O 1
ATOM 950 N N . LEU A 1 115 ? -11.797 -8.211 -7.415 1.00 94.69 115 LEU A N 1
ATOM 951 C CA . LEU A 1 115 ? -11.587 -9.615 -7.754 1.00 94.69 115 LEU A CA 1
ATOM 952 C C . LEU A 1 115 ? -11.631 -10.508 -6.507 1.00 94.69 115 LEU A C 1
ATOM 954 O O . LEU A 1 115 ? -11.358 -10.090 -5.378 1.00 94.69 115 LEU A O 1
ATOM 958 N N . ALA A 1 116 ? -11.960 -11.781 -6.726 1.00 96.31 116 ALA A N 1
ATOM 959 C CA . ALA A 1 116 ? -11.840 -12.805 -5.697 1.00 96.31 116 ALA A CA 1
ATOM 960 C C . ALA A 1 116 ? -10.367 -13.022 -5.307 1.00 96.31 116 ALA A C 1
ATOM 962 O O . ALA A 1 116 ? -9.455 -12.760 -6.093 1.00 96.31 116 ALA A O 1
ATOM 963 N N . TYR A 1 117 ? -10.140 -13.548 -4.100 1.00 96.69 117 TYR A N 1
ATOM 964 C CA . TYR A 1 117 ? -8.809 -13.981 -3.679 1.00 96.69 117 TYR A CA 1
ATOM 965 C C . TYR A 1 117 ? -8.210 -14.955 -4.703 1.00 96.69 117 TYR A C 1
ATOM 967 O O . TYR A 1 117 ? -8.827 -15.961 -5.057 1.00 96.69 117 TYR A O 1
ATOM 975 N N . CYS A 1 118 ? -6.998 -14.649 -5.163 1.00 95.44 118 CYS A N 1
ATOM 976 C CA . CYS A 1 118 ? -6.251 -15.482 -6.089 1.00 95.44 118 CYS A CA 1
ATOM 977 C C . CYS A 1 118 ? -5.065 -16.114 -5.345 1.00 95.44 118 CYS A C 1
ATOM 979 O O . CYS A 1 118 ? -4.131 -15.393 -5.000 1.00 95.44 118 CYS A O 1
ATOM 981 N N . PRO A 1 119 ? -5.063 -17.437 -5.100 1.00 94.75 119 PRO A N 1
ATOM 982 C CA . PRO A 1 119 ? -3.962 -18.096 -4.391 1.00 94.75 119 PRO A CA 1
ATOM 983 C C . PRO A 1 119 ? -2.690 -18.228 -5.236 1.00 94.75 119 PRO A C 1
ATOM 985 O O . PRO A 1 119 ? -1.620 -18.477 -4.694 1.00 94.75 119 PRO A O 1
ATOM 988 N N . ASP A 1 120 ? -2.805 -18.089 -6.558 1.00 93.44 120 ASP A N 1
ATOM 989 C CA . ASP A 1 120 ? -1.687 -18.186 -7.491 1.00 93.44 120 ASP A CA 1
ATOM 990 C C . ASP A 1 120 ? -1.174 -16.780 -7.855 1.00 93.44 120 ASP A C 1
ATOM 992 O O . ASP A 1 120 ? -1.823 -16.083 -8.647 1.00 93.44 120 ASP A O 1
ATOM 996 N N . PRO A 1 121 ? -0.025 -16.344 -7.304 1.00 90.50 121 PRO A N 1
ATOM 997 C CA . PRO A 1 121 ? 0.515 -15.014 -7.553 1.00 90.50 121 PRO A CA 1
ATOM 998 C C . PRO A 1 121 ? 0.982 -14.811 -8.993 1.00 90.50 121 PRO A C 1
ATOM 1000 O O . PRO A 1 121 ? 1.029 -13.670 -9.442 1.00 90.50 121 PRO A O 1
ATOM 1003 N N . SER A 1 122 ? 1.266 -15.874 -9.755 1.00 89.81 122 SER A N 1
ATOM 1004 C CA . SER A 1 122 ? 1.708 -15.741 -11.151 1.00 89.81 122 SER A CA 1
ATOM 1005 C C . SER A 1 122 ? 0.642 -15.118 -12.064 1.00 89.81 122 SER A C 1
ATOM 1007 O O . SER A 1 122 ? 0.963 -14.599 -13.131 1.00 89.81 122 SER A O 1
ATOM 1009 N N . LYS A 1 123 ? -0.624 -15.114 -11.625 1.00 90.69 123 LYS A N 1
ATOM 1010 C CA . LYS A 1 123 ? -1.756 -14.528 -12.354 1.00 90.69 123 LYS A CA 1
ATOM 1011 C C . LYS A 1 123 ? -1.858 -13.008 -12.237 1.00 90.69 123 LYS A C 1
ATOM 1013 O O . LYS A 1 123 ? -2.538 -12.395 -13.053 1.00 90.69 123 LYS A O 1
ATOM 1018 N N . TYR A 1 124 ? -1.237 -12.398 -11.226 1.00 89.31 124 TYR A N 1
ATOM 1019 C CA . TYR A 1 124 ? -1.388 -10.961 -10.942 1.00 89.31 124 TYR A CA 1
ATOM 1020 C C . TYR A 1 124 ? -0.091 -10.263 -10.501 1.00 89.31 124 TYR A C 1
ATOM 1022 O O . TYR A 1 124 ? -0.041 -9.034 -10.392 1.00 89.31 124 TYR A O 1
ATOM 1030 N N . PHE A 1 125 ? 0.974 -11.019 -10.255 1.00 82.62 125 PHE A N 1
ATOM 1031 C CA . PHE A 1 125 ? 2.277 -10.525 -9.842 1.00 82.62 125 PHE A CA 1
ATOM 1032 C C . PHE A 1 125 ? 3.398 -11.142 -10.684 1.00 82.62 125 PHE A C 1
ATOM 1034 O O . PHE A 1 125 ? 3.198 -12.116 -11.409 1.00 82.62 125 PHE A O 1
ATOM 1041 N N . LYS A 1 126 ? 4.596 -10.548 -10.612 1.00 81.69 126 LYS A N 1
ATOM 1042 C CA . LYS A 1 126 ? 5.779 -11.105 -11.274 1.00 81.69 126 LYS A CA 1
ATOM 1043 C C . LYS A 1 126 ? 6.086 -12.484 -10.664 1.00 81.69 126 LYS A C 1
ATOM 1045 O O . LYS A 1 126 ? 5.994 -12.624 -9.443 1.00 81.69 126 LYS A O 1
ATOM 1050 N N . PRO A 1 127 ? 6.444 -13.495 -11.474 1.00 82.94 127 PRO A N 1
ATOM 1051 C CA . PRO A 1 127 ? 6.764 -14.817 -10.953 1.00 82.94 127 PRO A CA 1
ATOM 1052 C C . PRO A 1 127 ? 7.943 -14.730 -9.980 1.00 82.94 127 PRO A C 1
ATOM 1054 O O . PRO A 1 127 ? 8.934 -14.049 -10.249 1.00 82.94 127 PRO A O 1
ATOM 1057 N N . ILE A 1 128 ? 7.833 -15.431 -8.851 1.00 87.19 128 ILE A N 1
ATOM 1058 C CA . ILE A 1 128 ? 8.943 -15.587 -7.913 1.00 87.19 128 ILE A CA 1
ATOM 1059 C C . ILE A 1 128 ? 9.954 -16.526 -8.569 1.00 87.19 128 ILE A C 1
ATOM 1061 O O . ILE A 1 128 ? 9.636 -17.671 -8.889 1.00 87.19 128 ILE A O 1
ATOM 1065 N N . ILE A 1 129 ? 11.165 -16.023 -8.786 1.00 90.69 129 ILE A N 1
ATOM 1066 C CA . ILE A 1 129 ? 12.268 -16.757 -9.409 1.00 90.69 129 ILE A CA 1
ATOM 1067 C C . ILE A 1 129 ? 13.409 -16.947 -8.403 1.00 90.69 129 ILE A C 1
ATOM 1069 O O . ILE A 1 129 ? 13.492 -16.187 -7.433 1.00 90.69 129 ILE A O 1
ATOM 1073 N N . PRO A 1 130 ? 14.315 -17.919 -8.619 1.00 95.88 130 PRO A N 1
ATOM 1074 C CA . PRO A 1 130 ? 15.555 -18.001 -7.855 1.00 95.88 130 PRO A CA 1
ATOM 1075 C C . PRO A 1 130 ? 16.304 -16.664 -7.888 1.00 95.88 130 PRO A C 1
ATOM 1077 O O . PRO A 1 130 ? 16.512 -16.100 -8.963 1.00 95.88 130 PRO A O 1
ATOM 1080 N N . LEU A 1 131 ? 16.680 -16.150 -6.714 1.00 94.69 131 LEU A N 1
ATOM 1081 C CA . LEU A 1 131 ? 17.308 -14.837 -6.587 1.00 94.69 131 LEU A CA 1
ATOM 1082 C C . LEU A 1 131 ? 18.679 -14.843 -7.292 1.00 94.69 131 LEU A C 1
ATOM 1084 O O . LEU A 1 131 ? 19.562 -15.599 -6.875 1.00 94.69 131 LEU A O 1
ATOM 1088 N N . PRO A 1 132 ? 18.887 -14.030 -8.344 1.00 91.88 132 PRO A N 1
ATOM 1089 C CA . PRO A 1 132 ? 20.190 -13.927 -8.986 1.00 91.88 132 PRO A CA 1
ATOM 1090 C C . PRO A 1 132 ? 21.211 -13.252 -8.064 1.00 91.88 132 PRO A C 1
ATOM 1092 O O . PRO A 1 132 ? 20.865 -12.526 -7.128 1.00 91.88 132 PRO A O 1
ATOM 1095 N N . LEU A 1 133 ? 22.495 -13.444 -8.370 1.00 94.00 133 LEU A N 1
ATOM 1096 C CA . LEU A 1 133 ? 23.561 -12.684 -7.724 1.00 94.00 133 LEU A CA 1
ATOM 1097 C C . LEU A 1 133 ? 23.352 -11.185 -7.948 1.00 94.00 133 LEU A C 1
ATOM 1099 O O . LEU A 1 133 ? 22.911 -10.746 -9.014 1.00 94.00 133 LEU A O 1
ATOM 1103 N N . SER A 1 134 ? 23.684 -10.400 -6.926 1.00 92.62 134 SER A N 1
ATOM 1104 C CA . SER A 1 134 ? 23.608 -8.943 -7.009 1.00 92.62 134 SER A CA 1
ATOM 1105 C C . SER A 1 134 ? 24.499 -8.418 -8.133 1.00 92.62 134 SER A C 1
ATOM 1107 O O . SER A 1 134 ? 25.590 -8.941 -8.360 1.00 92.62 134 SER A O 1
ATOM 1109 N N . LYS A 1 135 ? 24.040 -7.374 -8.825 1.00 87.88 135 LYS A N 1
ATOM 1110 C CA . LYS A 1 135 ? 24.820 -6.727 -9.887 1.00 87.88 135 LYS A CA 1
ATOM 1111 C C . LYS A 1 135 ? 26.065 -6.069 -9.286 1.00 87.88 135 LYS A C 1
ATOM 1113 O O . LYS A 1 135 ? 25.969 -5.450 -8.223 1.00 87.88 135 LYS A O 1
ATOM 1118 N N . SER A 1 136 ? 27.204 -6.197 -9.967 1.00 82.56 136 SER A N 1
ATOM 1119 C CA . SER A 1 136 ? 28.418 -5.451 -9.624 1.00 82.56 136 SER A CA 1
ATOM 1120 C C . SER A 1 136 ? 28.243 -3.965 -9.931 1.00 82.56 136 SER A C 1
ATOM 1122 O O . SER A 1 136 ? 27.375 -3.584 -10.721 1.00 82.56 136 SER A O 1
ATOM 1124 N N . ASP A 1 137 ? 29.086 -3.126 -9.331 1.00 71.44 137 ASP A N 1
ATOM 1125 C CA . ASP A 1 137 ? 29.048 -1.686 -9.586 1.00 71.44 137 ASP A CA 1
ATOM 1126 C C . ASP A 1 137 ? 29.377 -1.371 -11.064 1.00 71.44 137 ASP A C 1
ATOM 1128 O O . ASP A 1 137 ? 28.722 -0.517 -11.654 1.00 71.44 137 ASP A O 1
ATOM 1132 N N . ASP A 1 138 ? 30.256 -2.146 -11.716 1.00 65.69 138 ASP A N 1
ATOM 1133 C CA . ASP A 1 138 ? 30.569 -2.010 -13.152 1.00 65.69 138 ASP A CA 1
ATOM 1134 C C . ASP A 1 138 ? 29.347 -2.243 -14.061 1.00 65.69 138 ASP A C 1
ATOM 1136 O O . ASP A 1 138 ? 29.157 -1.552 -15.062 1.00 65.69 138 ASP A O 1
ATOM 1140 N N . MET A 1 139 ? 28.469 -3.188 -13.700 1.00 60.72 139 MET A N 1
ATOM 1141 C CA . MET A 1 139 ? 27.246 -3.481 -14.459 1.00 60.72 139 MET A CA 1
ATOM 1142 C C . MET A 1 139 ? 26.173 -2.393 -14.330 1.00 60.72 139 MET A C 1
ATOM 1144 O O . MET A 1 139 ? 25.272 -2.335 -15.166 1.00 60.72 139 MET A O 1
ATOM 1148 N N . LEU A 1 140 ? 26.237 -1.552 -13.293 1.00 61.69 140 LEU A N 1
ATOM 1149 C CA . LEU A 1 140 ? 25.331 -0.410 -13.130 1.00 61.69 140 LEU A CA 1
ATOM 1150 C C . LEU A 1 140 ? 25.752 0.759 -14.033 1.00 61.69 140 LEU A C 1
ATOM 1152 O O . LEU A 1 140 ? 24.895 1.423 -14.610 1.00 61.69 140 LEU A O 1
ATOM 1156 N N . MET A 1 141 ? 27.061 0.954 -14.223 1.00 52.94 141 MET A N 1
ATOM 1157 C CA . MET A 1 141 ? 27.605 2.047 -15.039 1.00 52.94 141 MET A CA 1
ATOM 1158 C C . MET A 1 141 ? 27.315 1.875 -16.539 1.00 52.94 14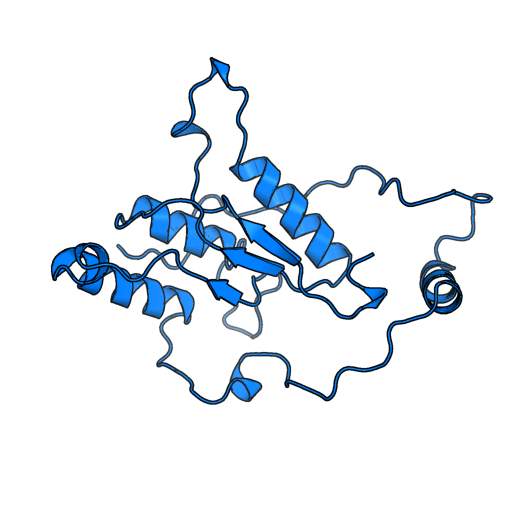1 MET A C 1
ATOM 1160 O O . MET A 1 141 ? 27.054 2.858 -17.224 1.00 52.94 141 MET A O 1
ATOM 1164 N N . MET A 1 142 ? 27.277 0.637 -17.054 1.00 48.00 142 MET A N 1
ATOM 1165 C CA . MET A 1 142 ? 26.962 0.377 -18.472 1.00 48.00 142 MET A CA 1
ATOM 1166 C C . MET A 1 142 ? 25.506 0.697 -18.851 1.00 48.00 142 MET A C 1
ATOM 1168 O O . MET A 1 142 ? 25.210 0.920 -20.021 1.00 48.00 142 MET A O 1
ATOM 1172 N N . THR A 1 143 ? 24.575 0.716 -17.890 1.00 49.81 143 THR A N 1
ATOM 1173 C CA . THR A 1 143 ? 23.168 1.060 -18.168 1.00 49.81 143 THR A CA 1
ATOM 1174 C C . THR A 1 143 ? 22.896 2.564 -18.190 1.00 49.81 143 THR A C 1
ATOM 1176 O O . THR A 1 143 ? 21.851 2.968 -18.695 1.00 49.81 143 THR A O 1
ATOM 1179 N N . ASP A 1 144 ? 23.838 3.375 -17.699 1.00 47.94 144 ASP A N 1
ATOM 1180 C CA . ASP A 1 144 ? 23.733 4.837 -17.610 1.00 47.94 144 ASP A CA 1
ATOM 1181 C C . ASP A 1 144 ? 24.523 5.583 -18.704 1.00 47.94 144 ASP A C 1
ATOM 1183 O O . ASP A 1 144 ? 24.430 6.805 -18.794 1.00 47.94 144 ASP A O 1
ATOM 1187 N N . GLU A 1 145 ? 25.257 4.900 -19.595 1.00 43.81 145 GLU A N 1
ATOM 1188 C CA . GLU A 1 145 ? 26.079 5.546 -20.643 1.00 43.81 145 GLU A CA 1
ATOM 1189 C C . GLU A 1 145 ? 25.287 6.377 -21.677 1.00 43.81 145 GLU A C 1
ATOM 1191 O O . GLU A 1 145 ? 25.877 7.173 -22.407 1.00 43.81 145 GLU A O 1
ATOM 1196 N N . THR A 1 146 ? 23.949 6.332 -21.692 1.00 42.34 146 THR A N 1
ATOM 1197 C CA . THR A 1 146 ? 23.134 7.347 -22.397 1.00 42.34 146 THR A CA 1
ATOM 1198 C C . THR A 1 146 ? 23.163 8.743 -21.743 1.00 42.34 146 THR A C 1
ATOM 1200 O O . THR A 1 146 ? 22.616 9.690 -22.304 1.00 42.34 146 THR A O 1
ATOM 1203 N N . LEU A 1 147 ? 23.823 8.899 -20.590 1.00 45.22 147 LEU A N 1
ATOM 1204 C CA . LEU A 1 147 ? 24.104 10.159 -19.884 1.00 45.22 147 LEU A CA 1
ATOM 1205 C C . LEU A 1 147 ? 25.613 10.495 -19.851 1.00 45.22 147 LEU A C 1
ATOM 1207 O O . LEU A 1 147 ? 26.068 11.266 -19.004 1.00 45.22 147 LEU A O 1
ATOM 1211 N N . ALA A 1 148 ? 26.408 9.955 -20.782 1.00 37.53 148 ALA A N 1
ATOM 1212 C CA . ALA A 1 148 ? 27.829 10.277 -20.911 1.00 37.53 148 ALA A CA 1
ATOM 1213 C C . ALA A 1 148 ? 28.042 11.703 -21.459 1.00 37.53 148 ALA A C 1
ATOM 1215 O O . ALA A 1 148 ? 28.217 11.925 -22.656 1.00 37.53 148 ALA A O 1
ATOM 1216 N N . GLY A 1 149 ? 28.022 12.689 -20.561 1.00 36.59 149 GLY A N 1
ATOM 1217 C CA . GLY A 1 149 ? 28.333 14.083 -20.884 1.00 36.59 149 GLY A CA 1
ATOM 1218 C C . GLY A 1 149 ? 28.940 14.908 -19.751 1.00 36.59 149 GLY A C 1
ATOM 1219 O O . GLY A 1 149 ? 29.311 16.055 -19.983 1.00 36.59 149 GLY A O 1
ATOM 1220 N N . THR A 1 150 ? 29.088 14.367 -18.541 1.00 37.34 150 THR A N 1
ATOM 1221 C CA . THR A 1 150 ? 29.760 15.075 -17.443 1.00 37.34 150 THR A CA 1
ATOM 1222 C C . THR A 1 150 ? 30.581 14.112 -16.605 1.00 37.34 150 THR A C 1
ATOM 1224 O O . THR A 1 150 ? 30.079 13.096 -16.132 1.00 37.34 150 THR A O 1
ATOM 1227 N N . ALA A 1 151 ? 31.855 14.459 -16.452 1.00 35.91 151 ALA A N 1
ATOM 1228 C CA . ALA A 1 151 ? 32.859 13.763 -15.670 1.00 35.91 151 ALA A CA 1
ATOM 1229 C C . ALA A 1 151 ? 32.363 13.339 -14.276 1.00 35.91 151 ALA A C 1
ATOM 1231 O O . ALA A 1 151 ? 31.708 14.120 -13.591 1.00 35.91 151 ALA A O 1
ATOM 1232 N N . LEU A 1 152 ? 32.746 12.115 -13.886 1.00 41.50 152 LEU A N 1
ATOM 1233 C CA . LEU A 1 152 ? 32.916 11.625 -12.511 1.00 41.50 152 LEU A CA 1
ATOM 1234 C C . LEU A 1 152 ? 31.997 12.294 -11.473 1.00 41.50 152 LEU A C 1
ATOM 1236 O O . LEU A 1 152 ? 32.434 13.174 -10.735 1.00 41.50 152 LEU A O 1
ATOM 1240 N N . ILE A 1 153 ? 30.741 11.848 -11.382 1.00 38.69 153 ILE A N 1
ATOM 1241 C CA . ILE A 1 153 ? 29.884 12.184 -10.239 1.00 38.69 153 ILE A CA 1
ATOM 1242 C C . ILE A 1 153 ? 30.094 11.104 -9.169 1.00 38.69 153 ILE A C 1
ATOM 1244 O O . ILE A 1 153 ? 29.684 9.958 -9.370 1.00 38.69 153 ILE A O 1
ATOM 1248 N N . PRO A 1 154 ? 30.731 11.423 -8.032 1.00 39.00 154 PRO A N 1
ATOM 1249 C CA . PRO A 1 154 ? 30.816 10.498 -6.921 1.00 39.00 154 PRO A CA 1
ATOM 1250 C C . PRO A 1 154 ? 29.427 10.406 -6.279 1.00 39.00 154 PRO A C 1
ATOM 1252 O O . PRO A 1 154 ? 28.880 11.408 -5.836 1.00 39.00 154 PRO A O 1
ATOM 1255 N N . TYR A 1 155 ? 28.860 9.201 -6.240 1.00 39.94 155 TYR A N 1
ATOM 1256 C CA . TYR A 1 155 ? 27.735 8.815 -5.380 1.00 39.94 155 TYR A CA 1
ATOM 1257 C C . TYR A 1 155 ? 26.478 9.721 -5.413 1.00 39.94 155 TYR A C 1
ATOM 1259 O O . TYR A 1 155 ? 26.271 10.583 -4.567 1.00 39.94 155 TYR A O 1
ATOM 1267 N N . TYR A 1 156 ? 25.560 9.399 -6.329 1.00 47.97 156 TYR A N 1
ATOM 1268 C CA . TYR A 1 156 ? 24.106 9.396 -6.087 1.00 47.97 156 TYR A CA 1
ATOM 1269 C C . TYR A 1 156 ? 23.462 10.638 -5.431 1.00 47.97 156 TYR A C 1
ATOM 1271 O O . TYR A 1 156 ? 22.658 10.497 -4.510 1.00 47.97 156 TYR A O 1
ATOM 1279 N N . VAL A 1 157 ? 23.696 11.849 -5.937 1.00 46.03 157 VAL A N 1
ATOM 1280 C CA . VAL A 1 157 ? 22.677 12.902 -5.784 1.00 46.03 157 VAL A CA 1
ATOM 1281 C C . VAL A 1 157 ? 21.758 12.794 -6.989 1.00 46.03 157 VAL A C 1
ATOM 1283 O O . VAL A 1 157 ? 22.050 13.338 -8.054 1.00 46.03 157 VAL A O 1
ATOM 1286 N N . ALA A 1 158 ? 20.665 12.039 -6.843 1.00 58.19 158 ALA A N 1
ATOM 1287 C CA . ALA A 1 158 ? 19.593 12.074 -7.827 1.00 58.19 158 ALA A CA 1
ATOM 1288 C C . ALA A 1 158 ? 19.177 13.540 -7.996 1.00 58.19 158 ALA A C 1
ATOM 1290 O O . ALA A 1 158 ? 18.842 14.219 -7.021 1.00 58.19 158 ALA A O 1
ATOM 1291 N N . LYS A 1 159 ? 19.259 14.058 -9.226 1.00 71.56 159 LYS A N 1
ATOM 1292 C CA . LYS A 1 159 ? 18.743 15.389 -9.551 1.00 71.56 159 LYS A CA 1
ATOM 1293 C C . LYS A 1 159 ? 17.308 15.461 -9.033 1.00 71.56 159 LYS A C 1
ATOM 1295 O O . LYS A 1 159 ? 16.548 14.529 -9.270 1.00 71.56 159 LYS A O 1
ATOM 1300 N N . ALA A 1 160 ? 16.939 16.539 -8.343 1.00 80.62 160 ALA A N 1
ATOM 1301 C CA . ALA A 1 160 ? 15.566 16.708 -7.881 1.00 80.62 160 ALA A CA 1
ATOM 1302 C C . ALA A 1 160 ? 14.606 16.552 -9.071 1.00 80.62 160 ALA A C 1
ATOM 1304 O O . ALA A 1 160 ? 14.708 17.277 -10.065 1.00 80.62 160 ALA A O 1
ATOM 1305 N N . MET A 1 161 ? 13.713 15.569 -8.982 1.00 86.44 161 MET A N 1
ATOM 1306 C CA . MET A 1 161 ? 12.736 15.261 -10.017 1.00 86.44 161 MET A CA 1
ATOM 1307 C C . MET A 1 161 ? 11.334 15.509 -9.492 1.00 86.44 161 MET A C 1
ATOM 1309 O O . MET A 1 161 ? 11.033 15.247 -8.330 1.00 86.44 161 MET A O 1
ATOM 1313 N N . THR A 1 162 ? 10.457 15.978 -10.373 1.00 94.06 162 THR A N 1
ATOM 1314 C CA . THR A 1 162 ? 9.035 16.085 -10.060 1.00 94.06 162 THR A CA 1
ATOM 1315 C C . THR A 1 162 ? 8.475 14.684 -9.768 1.00 94.06 162 THR A C 1
ATOM 1317 O O . THR A 1 162 ? 8.673 13.775 -10.588 1.00 94.06 162 THR A O 1
ATOM 1320 N N . PRO A 1 163 ? 7.798 14.476 -8.623 1.00 95.69 163 PRO A N 1
ATOM 1321 C CA . PRO A 1 163 ? 7.115 13.220 -8.334 1.00 95.69 163 PRO A CA 1
ATOM 1322 C C . PRO A 1 163 ? 6.035 12.915 -9.378 1.00 95.69 163 PRO A C 1
ATOM 1324 O O . PRO A 1 163 ? 5.495 13.823 -10.014 1.00 95.69 163 PRO A O 1
ATOM 1327 N N . PHE A 1 164 ? 5.694 11.640 -9.559 1.00 96.62 164 PHE A N 1
ATOM 1328 C CA . PHE A 1 164 ? 4.544 11.278 -10.378 1.00 96.62 164 PHE A CA 1
ATOM 1329 C C . PHE A 1 164 ? 3.259 11.843 -9.760 1.00 96.62 164 PHE A C 1
ATOM 1331 O O . PHE A 1 164 ? 3.127 11.860 -8.533 1.00 96.62 164 PHE A O 1
ATOM 1338 N N . PRO A 1 165 ? 2.303 12.305 -10.580 1.00 96.81 165 PRO A N 1
ATOM 1339 C CA . PRO A 1 165 ? 1.044 12.829 -10.075 1.00 96.81 165 PRO A CA 1
ATOM 1340 C C . PRO A 1 165 ? 0.220 11.7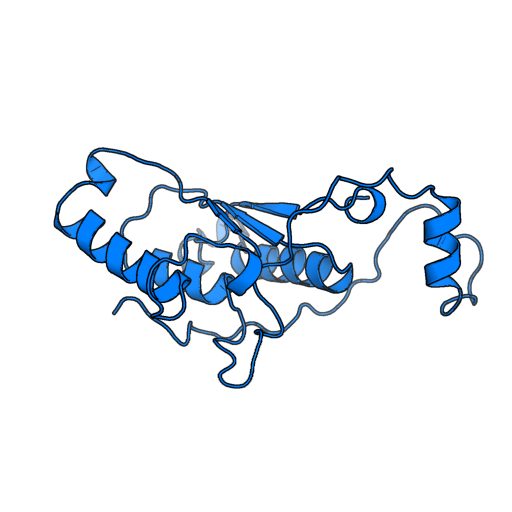07 -9.442 1.00 96.81 165 PRO A C 1
ATOM 1342 O O . PRO A 1 165 ? 0.082 10.629 -10.022 1.00 96.81 165 PRO A O 1
ATOM 1345 N N . PHE A 1 166 ? -0.314 11.967 -8.251 1.00 96.56 166 PHE A N 1
ATOM 1346 C CA . PHE A 1 166 ? -1.276 11.092 -7.586 1.00 96.56 166 PHE A CA 1
ATOM 1347 C C . PHE A 1 166 ? -2.645 11.751 -7.684 1.00 96.56 166 PHE A C 1
ATOM 1349 O O . PHE A 1 166 ? -2.761 12.964 -7.489 1.00 96.56 166 PHE A O 1
ATOM 1356 N N . ASP A 1 167 ? -3.668 10.954 -7.949 1.00 97.31 167 ASP A N 1
ATOM 1357 C CA . ASP A 1 167 ? -5.047 11.413 -7.945 1.00 97.31 167 ASP A CA 1
ATOM 1358 C C . ASP A 1 167 ? -5.439 11.844 -6.522 1.00 97.31 167 ASP A C 1
ATOM 1360 O O . ASP A 1 167 ? -4.867 11.393 -5.518 1.00 97.31 167 ASP A O 1
ATOM 1364 N N . ALA A 1 168 ? -6.404 12.759 -6.426 1.00 95.19 168 ALA A N 1
ATOM 1365 C CA . ALA A 1 168 ? -6.844 13.305 -5.142 1.00 95.19 168 ALA A CA 1
ATOM 1366 C C . ALA A 1 168 ? -7.518 12.242 -4.258 1.00 95.19 168 ALA A C 1
ATOM 1368 O O . ALA A 1 168 ? -7.386 12.272 -3.035 1.00 95.19 168 ALA A O 1
ATOM 1369 N N . GLU A 1 169 ? -8.196 11.277 -4.880 1.00 95.75 169 GLU A N 1
ATOM 1370 C CA . GLU A 1 169 ? -8.955 10.215 -4.225 1.00 95.75 169 GLU A CA 1
ATOM 1371 C C . GLU A 1 169 ? -8.761 8.888 -4.965 1.00 95.75 169 GLU A C 1
ATOM 1373 O O . GLU A 1 169 ? -8.321 8.860 -6.113 1.00 95.75 169 GLU A O 1
ATOM 1378 N N . THR A 1 170 ? -9.065 7.775 -4.295 1.00 97.56 170 THR A N 1
ATOM 1379 C CA . THR A 1 170 ? -9.085 6.461 -4.947 1.00 97.56 170 THR A CA 1
ATOM 1380 C C . THR A 1 170 ? -10.335 6.306 -5.807 1.00 97.56 170 THR A C 1
ATOM 1382 O O . THR A 1 170 ? -11.422 6.734 -5.432 1.00 97.56 170 THR A O 1
ATOM 1385 N N . ASP A 1 171 ? -10.198 5.612 -6.929 1.00 97.75 171 ASP A N 1
ATOM 1386 C CA . ASP A 1 171 ? -11.303 5.182 -7.785 1.00 97.75 171 ASP A CA 1
ATOM 1387 C C . ASP A 1 171 ? -12.082 3.976 -7.228 1.00 97.75 171 ASP A C 1
ATOM 1389 O O . ASP A 1 171 ? -13.088 3.557 -7.802 1.00 97.75 171 ASP A O 1
ATOM 1393 N N . MET A 1 172 ? -11.622 3.400 -6.116 1.00 97.81 172 MET A N 1
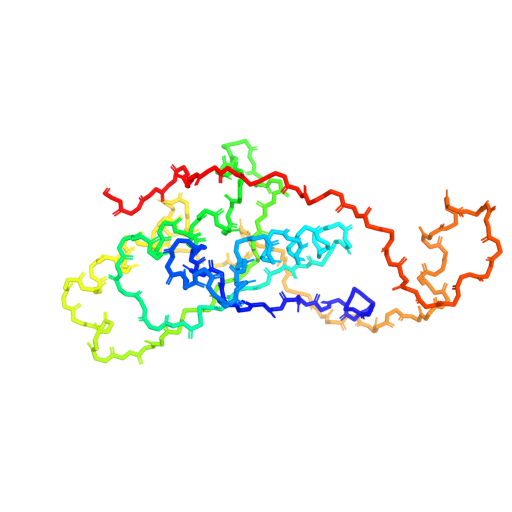ATOM 1394 C CA . MET A 1 172 ? -12.209 2.215 -5.498 1.00 97.81 172 MET A CA 1
ATOM 1395 C C . MET A 1 172 ? -12.389 2.389 -3.987 1.00 97.81 172 MET A C 1
ATOM 1397 O O . MET A 1 172 ? -11.792 1.631 -3.222 1.00 97.81 172 MET A O 1
ATOM 1401 N N . PRO A 1 173 ? -13.206 3.359 -3.537 1.00 98.12 173 PRO A N 1
ATOM 1402 C CA . PRO A 1 173 ? -13.420 3.599 -2.116 1.00 98.12 173 PRO A CA 1
ATOM 1403 C C . PRO A 1 173 ? -14.115 2.413 -1.430 1.00 98.12 173 PRO A C 1
ATOM 1405 O O . PRO A 1 173 ? -14.793 1.604 -2.070 1.00 98.12 173 PRO A O 1
ATOM 1408 N N . VAL A 1 174 ? -13.964 2.318 -0.108 1.00 97.56 174 VAL A N 1
ATOM 1409 C CA . VAL A 1 174 ? -14.625 1.307 0.743 1.00 97.56 174 VAL A CA 1
ATOM 1410 C C . VAL A 1 174 ? -16.057 1.684 1.140 1.00 97.56 174 VAL A C 1
ATOM 1412 O O . VAL A 1 174 ? -16.632 1.075 2.046 1.00 97.56 174 VAL A O 1
ATOM 1415 N N . ASP A 1 175 ? -16.596 2.724 0.511 1.00 88.81 175 ASP A N 1
ATOM 1416 C CA . ASP A 1 175 ? -17.803 3.419 0.942 1.00 88.81 175 ASP A CA 1
ATOM 1417 C C . ASP A 1 175 ? -19.092 2.696 0.561 1.00 88.81 175 ASP A C 1
ATOM 1419 O O . ASP A 1 175 ? -19.178 2.138 -0.558 1.00 88.81 175 ASP A O 1
#

Organism: Iris pallida (NCBI:txid29817)

Secondary structure (DSSP, 8-state):
--GGGT-EEEEE-TT--GGGS-GGGT--HHHHHHHHHHHHHHTT-EEEEE-SS---SHHHHHHHHHHHSTT---TTSS-SS--SEEE-S---HHHHSHHHHHHHHHHHHHHTTTPPP-S-GGGTSPPP-PPPPPPPHHHHHTTSGGGTTS----S--PPP-PPPP--SS-SS---

Foldseek 3Di:
DQVLQLHAAEDEDQLDCPVVDDPVVVDDSPVVLLQVQQVCVVSVHAYEYEYPDDDLDQSSLFSCLLSQQQPEDDPVDHRPGGHQYYDYPDDDVVCVPPSSVVLVVLSVCVSVVVDDDDPDCVVPHPDDDDRDDGHDPVRVVVVCCVVPDDPDDPDDPDDDDDGDHGDPTYPRGSD

Radius of gyration: 18.59 Å; chains: 1; bounding box: 51×42×41 Å